Protein AF-A0A920VYE7-F1 (afdb_monomer_lite)

Structure (mmCIF, N/CA/C/O backbone):
data_AF-A0A920VYE7-F1
#
_entry.id   AF-A0A920VYE7-F1
#
loop_
_atom_site.group_PDB
_atom_site.id
_atom_site.type_symbol
_atom_site.label_atom_id
_atom_site.label_alt_id
_atom_site.label_comp_id
_atom_site.label_asym_id
_atom_site.label_entity_id
_atom_site.label_seq_id
_atom_site.pdbx_PDB_ins_code
_atom_site.Cartn_x
_atom_site.Cartn_y
_atom_site.Cartn_z
_atom_site.occupancy
_atom_site.B_iso_or_equiv
_atom_site.auth_seq_id
_atom_site.auth_comp_id
_atom_site.auth_asym_id
_atom_site.auth_atom_id
_atom_site.pdbx_PDB_model_num
ATOM 1 N N . MET A 1 1 ? -14.723 8.514 13.100 1.00 51.62 1 MET A N 1
ATOM 2 C CA . MET A 1 1 ? -13.746 8.702 12.011 1.00 51.62 1 MET A CA 1
ATOM 3 C C . MET A 1 1 ? -13.763 7.416 11.219 1.00 51.62 1 MET A C 1
ATOM 5 O O . MET A 1 1 ? -13.462 6.390 11.814 1.00 51.62 1 MET A O 1
ATOM 9 N N . THR A 1 2 ? -14.217 7.459 9.968 1.00 66.56 2 THR A N 1
ATOM 10 C CA . THR A 1 2 ? -14.152 6.322 9.039 1.00 66.56 2 THR A CA 1
ATOM 11 C C . THR A 1 2 ? -12.680 5.962 8.840 1.00 66.56 2 THR A C 1
ATOM 13 O O . THR A 1 2 ? -11.840 6.864 8.738 1.00 66.56 2 THR A O 1
ATOM 16 N N . ALA A 1 3 ? -12.342 4.677 8.909 1.00 73.81 3 ALA A N 1
ATOM 17 C CA . ALA A 1 3 ? -10.998 4.235 8.573 1.00 73.81 3 ALA A CA 1
ATOM 18 C C . ALA A 1 3 ? -10.776 4.438 7.060 1.00 73.81 3 ALA A C 1
ATOM 20 O O . ALA A 1 3 ? -11.742 4.419 6.305 1.00 73.81 3 ALA A O 1
ATOM 21 N N . PRO A 1 4 ? -9.541 4.697 6.609 1.00 77.62 4 PRO A N 1
ATOM 22 C CA . PRO A 1 4 ? -9.257 4.782 5.185 1.00 77.62 4 PRO A CA 1
ATOM 23 C C . PRO A 1 4 ? -9.254 3.386 4.551 1.00 77.62 4 PRO A C 1
ATOM 25 O O . PRO A 1 4 ? -8.821 2.424 5.190 1.00 77.62 4 PRO A O 1
ATOM 28 N N . GLU A 1 5 ? -9.661 3.302 3.288 1.00 81.81 5 GLU A N 1
ATOM 29 C CA . GLU A 1 5 ? -9.795 2.050 2.537 1.00 81.81 5 GLU A CA 1
ATOM 30 C C . GLU A 1 5 ? -8.546 1.770 1.686 1.00 81.81 5 GLU A C 1
ATOM 32 O O . GLU A 1 5 ? -7.899 2.675 1.134 1.00 81.81 5 GLU A O 1
ATOM 37 N N . VAL A 1 6 ? -8.205 0.488 1.548 1.00 84.00 6 VAL A N 1
ATOM 38 C CA . VAL A 1 6 ? -7.182 0.021 0.612 1.00 84.00 6 VAL A CA 1
ATOM 39 C C . VAL A 1 6 ? -7.764 -0.099 -0.794 1.00 84.00 6 VAL A C 1
ATOM 41 O O . VAL A 1 6 ? -8.389 -1.091 -1.140 1.00 84.00 6 VAL A O 1
ATOM 44 N N . ILE A 1 7 ? -7.458 0.857 -1.665 1.00 83.31 7 ILE A N 1
ATOM 45 C CA . ILE A 1 7 ? -7.959 0.837 -3.054 1.00 83.31 7 ILE A CA 1
ATOM 46 C C . ILE A 1 7 ? -7.016 0.162 -4.061 1.00 83.31 7 ILE A C 1
ATOM 48 O O . ILE A 1 7 ? -7.395 -0.118 -5.196 1.00 83.31 7 ILE A O 1
ATOM 52 N N . ALA A 1 8 ? -5.753 -0.058 -3.688 1.00 84.69 8 ALA A N 1
ATOM 53 C CA . ALA A 1 8 ? -4.763 -0.673 -4.568 1.00 84.69 8 ALA A CA 1
ATOM 54 C C . ALA A 1 8 ? -3.593 -1.269 -3.782 1.00 84.69 8 ALA A C 1
ATOM 56 O O . ALA A 1 8 ? -3.113 -0.676 -2.811 1.00 84.69 8 ALA A O 1
ATOM 57 N N . LYS A 1 9 ? -3.084 -2.409 -4.263 1.00 83.19 9 LYS A N 1
ATOM 58 C CA . LYS A 1 9 ? -1.899 -3.098 -3.737 1.00 83.19 9 LYS A CA 1
ATOM 59 C C . LYS A 1 9 ? -1.079 -3.666 -4.892 1.00 83.19 9 LYS A C 1
ATOM 61 O O . LYS A 1 9 ? -1.631 -4.080 -5.907 1.00 83.19 9 LYS A O 1
ATOM 66 N N . GLY A 1 10 ? 0.240 -3.718 -4.733 1.00 84.12 10 GLY A N 1
ATOM 67 C CA . GLY A 1 10 ? 1.123 -4.277 -5.752 1.00 84.12 10 GLY A CA 1
ATOM 68 C C . GLY A 1 10 ? 2.528 -4.565 -5.238 1.00 84.12 10 GLY A C 1
ATOM 69 O O . GLY A 1 10 ? 2.971 -3.971 -4.252 1.00 84.12 10 GLY A O 1
ATOM 70 N N . ALA A 1 11 ? 3.215 -5.466 -5.940 1.00 84.00 11 ALA A N 1
ATOM 71 C CA . ALA A 1 11 ? 4.613 -5.833 -5.729 1.00 84.00 11 ALA A CA 1
ATOM 72 C C . ALA A 1 11 ? 5.436 -5.595 -7.011 1.00 84.00 11 ALA A C 1
ATOM 74 O O . ALA A 1 11 ? 4.877 -5.365 -8.088 1.00 84.00 11 ALA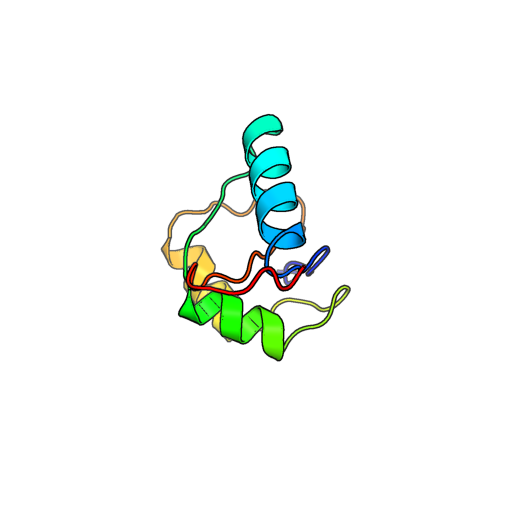 A O 1
ATOM 75 N N . ASP A 1 12 ? 6.762 -5.593 -6.882 1.00 83.19 12 ASP A N 1
ATOM 76 C CA . ASP A 1 12 ? 7.729 -5.562 -7.989 1.00 83.19 12 ASP A CA 1
ATOM 77 C C . ASP A 1 12 ? 7.445 -4.499 -9.064 1.00 83.19 12 ASP A C 1
ATOM 79 O O . ASP A 1 12 ? 7.402 -3.295 -8.780 1.00 83.19 12 ASP A O 1
ATOM 83 N N . HIS A 1 13 ? 7.257 -4.930 -10.314 1.00 85.38 13 HIS A N 1
ATOM 84 C CA . HIS A 1 13 ? 7.000 -4.051 -11.448 1.00 85.38 13 HIS A CA 1
ATOM 85 C C . HIS A 1 13 ? 5.689 -3.270 -11.287 1.00 85.38 13 HIS A C 1
ATOM 87 O O . HIS A 1 13 ? 5.637 -2.087 -11.628 1.00 85.38 13 HIS A O 1
ATOM 93 N N . LEU A 1 14 ? 4.648 -3.878 -10.706 1.00 84.12 14 LEU A N 1
ATOM 94 C CA . LEU A 1 14 ? 3.394 -3.177 -10.433 1.00 84.12 14 LEU A CA 1
ATOM 95 C C . LEU A 1 14 ? 3.614 -2.068 -9.396 1.00 84.12 14 LEU A C 1
ATOM 97 O O . LEU A 1 14 ? 3.231 -0.926 -9.637 1.00 84.12 14 LEU A O 1
ATOM 101 N N . ALA A 1 15 ? 4.326 -2.356 -8.301 1.00 83.44 15 ALA A N 1
ATOM 102 C CA . ALA A 1 15 ? 4.677 -1.344 -7.303 1.00 83.44 15 ALA A CA 1
ATOM 103 C C . ALA A 1 15 ? 5.523 -0.208 -7.905 1.00 83.44 15 ALA A C 1
ATOM 105 O O . ALA A 1 15 ? 5.322 0.963 -7.575 1.00 83.44 15 ALA A O 1
ATOM 106 N N . PHE A 1 16 ? 6.447 -0.527 -8.819 1.00 84.75 16 PHE A N 1
ATOM 107 C CA . PHE A 1 16 ? 7.219 0.477 -9.551 1.00 84.75 16 PHE A CA 1
ATOM 108 C C . PHE A 1 16 ? 6.319 1.386 -10.394 1.00 84.75 16 PHE A C 1
ATOM 110 O O . PHE A 1 16 ? 6.396 2.607 -10.256 1.00 84.75 16 PHE A O 1
ATOM 117 N N . ARG A 1 17 ? 5.423 0.807 -11.203 1.00 86.56 17 ARG A N 1
ATOM 118 C CA . ARG A 1 17 ? 4.465 1.557 -12.028 1.00 86.56 17 ARG A CA 1
ATOM 119 C C . ARG A 1 17 ? 3.554 2.442 -11.183 1.00 86.56 17 ARG A C 1
ATOM 121 O O . ARG A 1 17 ? 3.370 3.607 -11.522 1.00 86.56 17 ARG A O 1
ATOM 128 N N . MET A 1 18 ? 3.045 1.931 -10.063 1.00 83.69 18 MET A N 1
ATOM 129 C CA . MET A 1 18 ? 2.201 2.706 -9.153 1.00 83.69 18 MET A CA 1
ATOM 130 C C . MET A 1 18 ? 2.962 3.903 -8.561 1.00 83.69 18 MET A C 1
ATOM 132 O O . MET A 1 18 ? 2.410 4.998 -8.510 1.00 83.69 18 MET A O 1
ATOM 136 N N . ARG A 1 19 ? 4.237 3.740 -8.167 1.00 83.62 19 ARG A N 1
ATOM 137 C CA . ARG A 1 19 ? 5.070 4.862 -7.688 1.00 83.62 19 ARG A CA 1
ATOM 138 C C . ARG A 1 19 ? 5.291 5.924 -8.764 1.00 83.62 19 ARG A C 1
ATOM 140 O O . ARG A 1 19 ? 5.310 7.106 -8.439 1.00 83.62 19 ARG A O 1
ATOM 147 N N . THR A 1 20 ? 5.471 5.525 -10.021 1.00 87.00 20 THR A N 1
ATOM 148 C CA . THR A 1 20 ? 5.594 6.469 -11.142 1.00 87.00 20 THR A CA 1
ATOM 149 C C . THR A 1 20 ? 4.320 7.294 -11.295 1.00 87.00 20 THR A C 1
ATOM 151 O O . THR A 1 20 ? 4.385 8.517 -11.217 1.00 87.00 20 THR A O 1
ATOM 154 N N . VAL A 1 21 ? 3.160 6.633 -11.374 1.00 85.94 21 VAL A N 1
ATOM 155 C CA . VAL A 1 21 ? 1.853 7.305 -11.478 1.00 85.94 21 VAL A CA 1
ATOM 156 C C . VAL A 1 21 ? 1.594 8.214 -10.272 1.00 85.94 21 VAL A C 1
ATOM 158 O O . VAL A 1 21 ? 1.092 9.325 -10.427 1.00 85.94 21 VAL A O 1
ATOM 161 N N . ALA A 1 22 ? 1.964 7.779 -9.065 1.00 82.12 22 ALA A N 1
ATOM 162 C CA . ALA A 1 22 ? 1.828 8.582 -7.854 1.00 82.12 22 ALA A CA 1
ATOM 163 C C . ALA A 1 22 ? 2.638 9.883 -7.931 1.00 82.12 22 ALA A C 1
ATOM 165 O O . ALA A 1 22 ? 2.103 10.947 -7.629 1.00 82.12 22 ALA A O 1
ATOM 166 N N . ARG A 1 23 ? 3.890 9.825 -8.406 1.00 82.44 23 ARG A N 1
ATOM 167 C CA . ARG A 1 23 ? 4.721 11.024 -8.612 1.00 82.44 23 ARG A CA 1
ATOM 168 C C . ARG A 1 23 ? 4.130 11.959 -9.662 1.00 82.44 23 ARG A C 1
ATOM 170 O O . ARG A 1 23 ? 4.058 13.155 -9.413 1.00 82.44 23 ARG A O 1
ATOM 177 N N . GLU A 1 24 ? 3.674 11.421 -10.793 1.00 87.19 24 GLU A N 1
ATOM 178 C CA . GLU A 1 24 ? 3.048 12.203 -11.873 1.00 87.19 24 GLU A CA 1
ATOM 179 C C . GLU A 1 24 ? 1.794 12.954 -11.402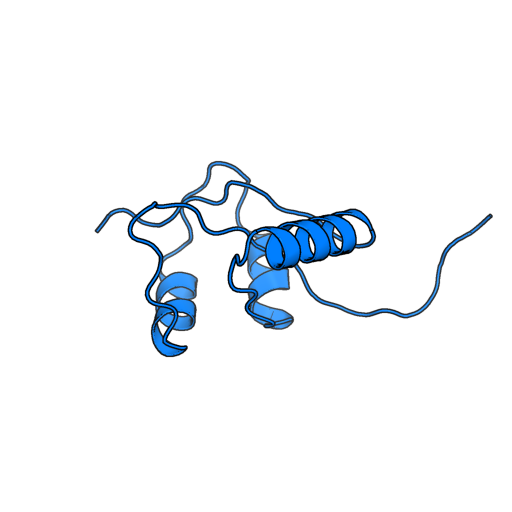 1.00 87.19 24 GLU A C 1
ATOM 181 O O . GLU A 1 24 ? 1.518 14.056 -11.867 1.00 87.19 24 GLU A O 1
ATOM 186 N N . ASN A 1 25 ? 1.063 12.384 -10.442 1.00 83.75 25 ASN A N 1
ATOM 187 C CA . ASN A 1 25 ? -0.175 12.950 -9.907 1.00 83.75 25 ASN A CA 1
ATOM 188 C C . ASN A 1 25 ? 0.012 13.682 -8.567 1.00 83.75 25 ASN A C 1
ATOM 190 O O . ASN A 1 25 ? -0.975 14.002 -7.910 1.00 83.75 25 ASN A O 1
ATOM 194 N N . ASN A 1 26 ? 1.253 13.951 -8.142 1.00 79.69 26 ASN A N 1
ATOM 195 C CA . ASN A 1 26 ? 1.568 14.586 -6.854 1.00 79.69 26 ASN A CA 1
ATOM 196 C C . ASN A 1 26 ? 0.954 13.865 -5.635 1.00 79.69 26 ASN A C 1
ATOM 198 O O . ASN A 1 26 ? 0.647 14.483 -4.615 1.00 79.69 26 ASN A O 1
ATOM 202 N N . VAL A 1 27 ? 0.785 12.545 -5.727 1.00 78.06 27 VAL A N 1
ATOM 203 C CA . VAL A 1 27 ? 0.342 11.706 -4.613 1.00 78.06 27 VAL A CA 1
ATOM 204 C C . VAL A 1 27 ? 1.540 11.462 -3.688 1.00 78.06 27 VAL A C 1
ATOM 206 O O . VAL A 1 27 ? 2.566 10.948 -4.147 1.00 78.06 27 VAL A O 1
ATOM 209 N N . PRO A 1 28 ? 1.441 11.790 -2.386 1.00 73.69 28 PRO A N 1
ATOM 210 C CA . PRO A 1 28 ? 2.512 11.535 -1.431 1.00 73.69 28 PRO A CA 1
ATOM 211 C C . PRO A 1 28 ? 2.872 10.047 -1.352 1.00 73.69 28 PRO A C 1
ATOM 213 O O . PRO A 1 28 ? 1.997 9.188 -1.249 1.00 73.69 28 PRO A O 1
ATOM 216 N N . ILE A 1 29 ? 4.171 9.740 -1.354 1.00 77.25 29 ILE A N 1
ATOM 217 C CA . ILE A 1 29 ? 4.682 8.373 -1.204 1.00 77.25 29 ILE A CA 1
ATOM 218 C C . ILE A 1 29 ? 5.374 8.262 0.152 1.00 77.25 29 ILE A C 1
ATOM 220 O O . ILE A 1 29 ? 6.346 8.967 0.417 1.00 77.25 29 ILE A O 1
ATOM 224 N N . LEU A 1 30 ? 4.889 7.350 0.996 1.00 77.31 30 LEU A N 1
ATOM 225 C CA . LEU A 1 30 ? 5.506 7.020 2.277 1.00 77.31 30 LEU A CA 1
ATOM 226 C C . LEU A 1 30 ? 6.312 5.723 2.156 1.00 77.31 30 LEU A C 1
ATOM 228 O O . LEU A 1 30 ? 5.746 4.648 1.968 1.00 77.31 30 LEU A O 1
ATOM 232 N N . GLU A 1 31 ? 7.631 5.808 2.308 1.00 76.06 31 GLU A N 1
ATOM 233 C CA . GLU A 1 31 ? 8.509 4.638 2.245 1.00 76.06 31 GLU A CA 1
ATOM 234 C C . GLU A 1 31 ? 8.734 4.028 3.639 1.00 76.06 31 GLU A C 1
ATOM 236 O O . GLU A 1 31 ? 9.480 4.548 4.477 1.00 76.06 31 GLU A O 1
ATOM 241 N N . ARG A 1 32 ? 8.043 2.911 3.903 1.00 80.12 32 ARG A N 1
ATOM 242 C CA . ARG A 1 32 ? 8.140 2.125 5.143 1.00 80.12 32 ARG A CA 1
ATOM 243 C C . ARG A 1 32 ? 8.115 0.625 4.813 1.00 80.12 32 ARG A C 1
ATOM 245 O O . ARG A 1 32 ? 7.030 0.049 4.764 1.00 80.12 32 ARG A O 1
ATOM 252 N N . PRO A 1 33 ? 9.285 0.001 4.574 1.00 79.38 33 PRO A N 1
ATOM 253 C CA . PRO A 1 33 ? 9.394 -1.402 4.166 1.00 79.38 33 PRO A CA 1
ATOM 254 C C . PRO A 1 33 ? 8.584 -2.371 5.027 1.00 79.38 33 PRO A C 1
ATOM 256 O O . PRO A 1 33 ? 7.784 -3.136 4.505 1.00 79.38 33 PRO A O 1
ATOM 259 N N . GLU A 1 34 ? 8.734 -2.285 6.347 1.00 82.25 34 GLU A N 1
ATOM 260 C CA . GLU A 1 34 ? 8.060 -3.177 7.298 1.00 82.25 34 GLU A CA 1
ATOM 261 C C . GLU A 1 34 ? 6.537 -2.994 7.281 1.00 82.25 34 GLU A C 1
ATOM 263 O O . GLU A 1 34 ? 5.809 -3.932 6.975 1.00 82.25 34 GLU A O 1
ATOM 268 N N . LEU A 1 35 ? 6.060 -1.760 7.490 1.00 80.88 35 LEU A N 1
ATOM 269 C CA . LEU A 1 35 ? 4.630 -1.425 7.494 1.00 80.88 35 LEU A CA 1
ATOM 270 C C . LEU A 1 35 ? 3.923 -1.898 6.225 1.00 80.88 35 LEU A C 1
ATOM 272 O O . LEU A 1 35 ? 2.823 -2.440 6.261 1.00 80.88 35 LEU A O 1
ATOM 276 N N . ALA A 1 36 ? 4.540 -1.660 5.080 1.00 81.56 36 ALA A N 1
ATOM 277 C CA . ALA A 1 36 ? 3.893 -1.962 3.828 1.00 81.56 36 ALA A CA 1
ATOM 278 C C . ALA A 1 36 ? 4.005 -3.438 3.431 1.00 81.56 36 ALA A C 1
ATOM 280 O O . ALA A 1 36 ? 3.113 -3.913 2.737 1.00 81.56 36 ALA A O 1
ATOM 281 N N . ARG A 1 37 ? 5.007 -4.185 3.919 1.00 84.44 37 ARG A N 1
ATOM 282 C CA . ARG A 1 37 ? 4.992 -5.658 3.875 1.00 84.44 37 ARG A CA 1
ATOM 283 C C . ARG A 1 37 ? 3.854 -6.217 4.724 1.00 84.44 37 ARG A C 1
ATOM 285 O O . ARG A 1 37 ? 3.104 -7.057 4.237 1.00 84.44 37 ARG A O 1
ATOM 292 N N . ASP A 1 38 ? 3.677 -5.698 5.937 1.00 84.94 38 ASP A N 1
ATOM 293 C CA . ASP A 1 38 ? 2.607 -6.132 6.837 1.00 84.94 38 ASP A CA 1
ATOM 294 C C . ASP A 1 38 ? 1.224 -5.849 6.245 1.00 84.94 38 ASP A C 1
ATOM 296 O O . ASP A 1 38 ? 0.369 -6.732 6.214 1.00 84.94 38 ASP A O 1
ATOM 300 N N . LEU A 1 39 ? 1.001 -4.642 5.723 1.00 83.31 39 LEU A N 1
ATOM 301 C CA . LEU A 1 39 ? -0.242 -4.285 5.034 1.00 83.31 39 LEU A CA 1
ATOM 302 C C . LEU A 1 39 ? -0.439 -5.098 3.757 1.00 83.31 39 LEU A C 1
ATOM 304 O O . LEU A 1 39 ? -1.554 -5.524 3.458 1.00 83.31 39 LEU A O 1
ATOM 308 N N . TYR A 1 40 ? 0.634 -5.356 3.007 1.00 84.69 40 TYR A N 1
ATOM 309 C CA . TYR A 1 40 ? 0.569 -6.202 1.822 1.00 84.69 40 TYR A CA 1
ATOM 310 C C . TYR A 1 40 ? 0.137 -7.635 2.157 1.00 84.69 40 TYR A C 1
ATOM 312 O O . TYR A 1 40 ? -0.643 -8.206 1.405 1.00 84.69 40 TYR A O 1
ATOM 320 N N . ALA A 1 41 ? 0.564 -8.176 3.296 1.00 85.38 41 ALA A N 1
ATOM 321 C CA . ALA A 1 41 ? 0.231 -9.537 3.703 1.00 85.38 41 ALA A CA 1
ATOM 322 C C . ALA A 1 41 ? -1.123 -9.687 4.427 1.00 85.38 41 ALA A C 1
ATOM 324 O O . ALA A 1 41 ? -1.669 -10.782 4.420 1.00 85.38 41 ALA A O 1
ATOM 325 N N . ASN A 1 42 ? -1.646 -8.638 5.080 1.00 86.12 42 ASN A N 1
ATOM 326 C CA . ASN A 1 42 ? -2.730 -8.790 6.072 1.00 86.12 42 ASN A CA 1
ATOM 327 C C . ASN A 1 42 ? -4.022 -7.988 5.811 1.00 86.12 42 ASN A C 1
ATOM 329 O O . ASN A 1 42 ? -4.891 -7.990 6.679 1.00 86.12 42 ASN A O 1
ATOM 333 N N . VAL A 1 43 ? -4.139 -7.241 4.712 1.00 85.06 43 VAL A N 1
ATOM 334 C CA . VAL A 1 43 ? -5.302 -6.362 4.444 1.00 85.06 43 VAL A CA 1
ATOM 335 C C . VAL A 1 43 ? -5.675 -6.456 2.975 1.00 85.06 43 VAL A C 1
ATOM 337 O O . VAL A 1 43 ? -4.799 -6.227 2.161 1.00 85.06 43 VAL A O 1
ATOM 340 N N . GLU A 1 44 ? -6.898 -6.758 2.575 1.00 86.25 44 GLU A N 1
ATOM 341 C CA . GLU A 1 44 ? -7.230 -6.878 1.149 1.00 86.25 44 GLU A CA 1
ATOM 342 C C . GLU A 1 44 ? -7.604 -5.536 0.505 1.00 86.25 44 GLU A C 1
ATOM 344 O O . GLU A 1 44 ? -7.737 -4.513 1.171 1.00 86.25 44 GLU A O 1
ATOM 349 N N . ILE A 1 45 ? -7.704 -5.509 -0.827 1.00 84.31 45 ILE A N 1
ATOM 350 C CA . ILE A 1 45 ? -8.298 -4.358 -1.526 1.00 84.31 45 ILE A CA 1
ATOM 351 C C . ILE A 1 45 ? -9.790 -4.315 -1.180 1.00 84.31 45 ILE A C 1
ATOM 353 O O . ILE A 1 45 ? -10.460 -5.342 -1.268 1.00 84.31 45 ILE A O 1
ATOM 357 N N . GLY A 1 46 ? -10.304 -3.140 -0.828 1.00 84.19 46 GLY A N 1
ATOM 358 C CA . GLY A 1 46 ? -11.666 -2.961 -0.326 1.00 84.19 46 GLY A CA 1
ATOM 359 C C . GLY A 1 46 ? -11.768 -2.970 1.199 1.00 84.19 46 GLY A C 1
ATOM 360 O O . GLY A 1 46 ? -12.798 -2.575 1.739 1.00 84.19 46 GLY A O 1
ATOM 361 N N . ASP A 1 47 ? -10.713 -3.401 1.897 1.00 86.50 47 ASP A N 1
ATOM 362 C CA . ASP A 1 47 ? -10.706 -3.419 3.354 1.00 86.50 47 ASP A CA 1
ATOM 363 C C . ASP A 1 47 ? -10.300 -2.059 3.929 1.00 86.50 47 ASP A C 1
ATOM 365 O O . ASP A 1 47 ? -9.392 -1.372 3.441 1.00 86.50 47 ASP A O 1
ATOM 369 N N . ASP A 1 48 ? -10.914 -1.733 5.061 1.00 84.88 48 ASP A N 1
ATOM 370 C CA . ASP A 1 48 ? -10.472 -0.660 5.939 1.00 84.88 48 ASP A CA 1
ATOM 371 C C . ASP A 1 48 ? -9.098 -0.973 6.543 1.00 84.88 48 ASP A C 1
ATOM 373 O O . ASP A 1 48 ? -8.809 -2.087 6.991 1.00 84.88 48 ASP A O 1
ATOM 377 N N . ILE A 1 49 ? -8.248 0.046 6.656 1.00 81.69 49 ILE A N 1
ATOM 378 C CA . ILE A 1 49 ? -6.941 -0.099 7.295 1.00 81.69 49 ILE A CA 1
ATOM 379 C C . ILE A 1 49 ? -7.115 -0.309 8.803 1.00 81.69 49 ILE A C 1
ATOM 381 O O . ILE A 1 49 ? -7.661 0.559 9.492 1.00 81.69 49 ILE A O 1
ATOM 385 N N . PRO A 1 50 ? -6.543 -1.385 9.373 1.00 83.12 50 PRO A N 1
ATOM 386 C CA . PRO A 1 50 ? -6.582 -1.612 10.810 1.00 83.12 50 PRO A CA 1
ATOM 387 C C . PRO A 1 50 ? -6.001 -0.442 11.620 1.00 83.12 50 PRO A C 1
ATOM 389 O O . PRO A 1 50 ? -4.932 0.090 11.306 1.00 83.12 50 PRO A O 1
ATOM 392 N N . GLU A 1 51 ? -6.642 -0.102 12.742 1.00 82.00 51 GLU A N 1
ATOM 393 C CA . GLU A 1 51 ? -6.299 1.063 13.579 1.00 82.00 51 GLU A CA 1
ATOM 394 C C . GLU A 1 51 ? -4.824 1.087 14.034 1.00 82.00 51 GLU A C 1
ATOM 396 O O . GLU A 1 51 ? -4.207 2.151 14.156 1.00 82.00 51 GLU A O 1
ATOM 401 N N . ARG A 1 52 ? -4.222 -0.098 14.224 1.00 81.06 52 ARG A N 1
ATOM 402 C CA . ARG A 1 52 ? -2.795 -0.264 14.556 1.00 81.06 52 ARG A CA 1
ATOM 403 C C . ARG A 1 52 ? -1.862 0.398 13.534 1.00 81.06 52 ARG A C 1
ATOM 405 O O . ARG A 1 52 ? -0.832 0.943 13.922 1.00 81.06 52 ARG A O 1
ATOM 412 N N . PHE A 1 53 ? -2.240 0.395 12.257 1.00 77.19 53 PHE A N 1
ATOM 413 C CA . PHE A 1 53 ? -1.466 0.990 11.171 1.00 77.19 53 PHE A CA 1
ATOM 414 C C . PHE A 1 53 ? -1.790 2.480 10.993 1.00 77.19 53 PHE A C 1
ATOM 416 O O . PHE A 1 53 ? -0.889 3.277 10.736 1.00 77.19 53 PHE A O 1
ATOM 423 N N . ILE A 1 54 ? -3.042 2.896 11.227 1.00 73.19 54 ILE A N 1
ATOM 424 C CA . ILE A 1 54 ? -3.460 4.309 11.158 1.00 73.19 54 ILE A CA 1
ATOM 425 C C . ILE A 1 54 ? -2.644 5.176 12.127 1.00 73.19 54 ILE A C 1
ATOM 427 O O . ILE A 1 54 ? -2.148 6.237 11.743 1.00 73.19 54 ILE A O 1
ATOM 431 N N . LYS A 1 55 ? -2.435 4.706 13.365 1.00 72.75 55 LYS A N 1
ATOM 432 C CA . LYS A 1 55 ? -1.633 5.427 14.373 1.00 72.75 55 LYS A CA 1
ATOM 433 C C . LYS A 1 55 ? -0.196 5.669 13.907 1.00 72.75 55 LYS A C 1
ATOM 435 O O . LYS A 1 55 ? 0.387 6.712 14.204 1.00 72.75 55 LYS A O 1
ATOM 440 N N . GLN A 1 56 ? 0.370 4.725 13.154 1.00 69.38 56 GLN A N 1
ATOM 441 C CA . GLN A 1 56 ? 1.701 4.874 12.572 1.00 69.38 56 GLN A CA 1
ATOM 442 C C . GLN A 1 56 ? 1.691 5.905 11.439 1.00 69.38 56 GLN A C 1
ATOM 444 O O . GLN A 1 56 ? 2.556 6.774 11.431 1.00 69.38 56 GLN A O 1
ATOM 449 N N . LEU A 1 57 ? 0.700 5.872 10.541 1.00 67.81 57 LEU A N 1
ATOM 450 C CA . LEU A 1 57 ? 0.571 6.829 9.431 1.00 67.81 57 LEU A CA 1
ATOM 451 C C . LEU A 1 57 ? 0.401 8.279 9.920 1.00 67.81 57 LEU A C 1
ATOM 453 O O . LEU A 1 57 ? 1.091 9.176 9.433 1.00 67.81 57 LEU A O 1
ATOM 457 N N . GLN A 1 58 ? -0.450 8.505 10.927 1.00 67.94 58 GLN A N 1
ATOM 458 C CA . GLN A 1 58 ? -0.734 9.838 11.482 1.00 67.94 58 GLN A CA 1
ATOM 459 C C . GLN A 1 58 ? 0.501 10.512 12.098 1.00 67.94 58 GLN A C 1
ATOM 461 O O . GLN A 1 58 ? 0.672 11.727 11.989 1.00 67.94 58 GLN A O 1
ATOM 466 N N . LYS A 1 59 ? 1.402 9.730 12.706 1.00 63.91 59 LYS A N 1
ATOM 467 C CA . LYS A 1 59 ? 2.622 10.243 13.349 1.00 63.91 59 LYS A CA 1
ATOM 468 C C . LYS A 1 59 ? 3.588 10.915 12.365 1.00 63.91 59 LYS A C 1
ATOM 470 O O . LYS A 1 59 ? 4.418 11.717 12.783 1.00 63.91 59 LYS A O 1
ATOM 475 N N . PHE A 1 60 ? 3.495 10.609 11.071 1.00 62.66 60 PHE A N 1
ATOM 476 C CA . PHE A 1 60 ? 4.435 11.100 10.059 1.00 62.66 60 PHE A CA 1
ATOM 477 C C . PHE A 1 60 ? 3.981 12.376 9.343 1.00 62.66 60 PHE A C 1
ATOM 479 O O . PHE A 1 60 ? 4.569 12.744 8.331 1.00 62.66 60 PHE A O 1
ATOM 486 N N . GLY A 1 61 ? 2.961 13.070 9.859 1.00 52.03 61 GLY A N 1
ATOM 487 C CA . GLY A 1 61 ? 2.555 14.373 9.323 1.00 52.03 61 GLY A CA 1
ATOM 488 C C . GLY A 1 61 ? 1.904 14.301 7.941 1.00 52.03 61 GLY A C 1
ATOM 489 O O . GLY A 1 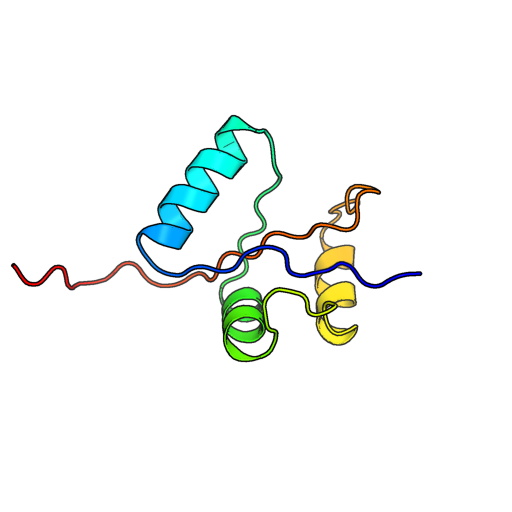61 ? 1.649 15.338 7.331 1.00 52.03 61 GLY A O 1
ATOM 490 N N . LEU A 1 62 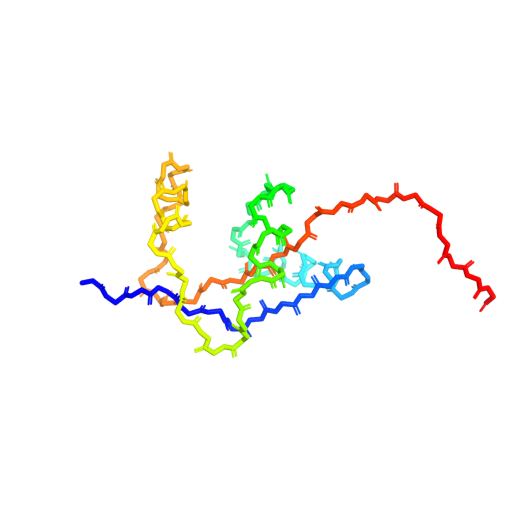? 1.580 13.095 7.461 1.00 58.03 62 LEU A N 1
ATOM 491 C CA . LEU A 1 62 ? 0.599 12.924 6.403 1.00 58.03 62 LEU A CA 1
ATOM 492 C C . LEU A 1 62 ? -0.739 13.362 6.986 1.00 58.03 62 LEU A C 1
ATOM 494 O O . LEU A 1 62 ? -1.425 12.608 7.675 1.00 58.03 62 LEU A O 1
ATOM 498 N N . ARG A 1 63 ? -1.100 14.616 6.717 1.00 52.19 63 ARG A N 1
ATOM 499 C CA . ARG A 1 63 ? -2.498 15.015 6.689 1.00 52.19 63 ARG A CA 1
ATOM 500 C C . ARG A 1 63 ? -3.118 14.146 5.613 1.00 52.19 63 ARG A C 1
ATOM 502 O O . ARG A 1 63 ? -2.955 14.434 4.429 1.00 52.19 63 ARG A O 1
ATOM 509 N N . LEU A 1 64 ? -3.705 13.029 6.046 1.00 52.94 64 LEU A N 1
ATOM 510 C CA . LEU A 1 64 ? -4.466 12.157 5.171 1.00 52.94 64 LEU A CA 1
ATOM 511 C C . LEU A 1 64 ? -5.381 13.080 4.366 1.00 52.94 64 LEU A C 1
ATOM 513 O O . LEU A 1 64 ? -6.032 13.945 4.976 1.00 52.94 64 LEU A O 1
ATOM 517 N N . PRO A 1 65 ? -5.340 13.019 3.025 1.00 48.66 65 PRO A N 1
ATOM 518 C CA . PRO A 1 65 ? -6.284 13.795 2.251 1.00 48.66 65 PRO A CA 1
ATOM 519 C C . PRO A 1 65 ? -7.688 13.444 2.772 1.00 48.66 65 PRO A C 1
ATOM 521 O O . PRO A 1 65 ? -7.919 12.307 3.180 1.00 48.66 65 PRO A O 1
ATOM 524 N N . PRO A 1 66 ? -8.614 14.413 2.845 1.00 45.81 66 PRO A N 1
ATOM 525 C CA . PRO A 1 66 ? -9.958 14.148 3.355 1.00 45.81 66 PRO A CA 1
ATOM 526 C C . PRO A 1 66 ? -10.682 13.055 2.55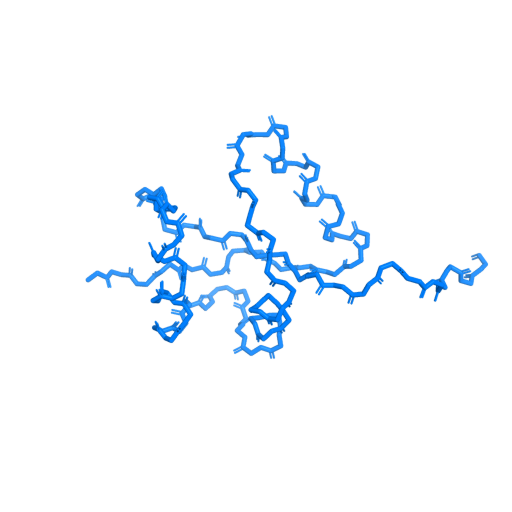2 1.00 45.81 66 PRO A C 1
ATOM 528 O O . PRO A 1 66 ? -11.613 12.451 3.067 1.00 45.81 66 PRO A O 1
ATOM 531 N N . SER A 1 67 ? -10.245 12.798 1.314 1.00 47.62 67 SER A N 1
ATOM 532 C CA . SER A 1 67 ? -10.632 11.640 0.514 1.00 47.62 67 SER A CA 1
ATOM 533 C C . SER A 1 67 ? -9.981 10.371 1.070 1.00 47.62 67 SER A C 1
ATOM 535 O O . SER A 1 67 ? -8.757 10.250 1.057 1.00 47.62 67 SER A O 1
ATOM 537 N N . GLU A 1 68 ? -10.823 9.448 1.523 1.00 49.84 68 GLU A N 1
ATOM 538 C CA . GLU A 1 68 ? -10.596 8.200 2.276 1.00 49.84 68 GLU A CA 1
ATOM 539 C C . GLU A 1 68 ? -9.651 7.157 1.628 1.00 49.84 68 GLU A C 1
ATOM 541 O O . GLU A 1 68 ? -9.578 6.017 2.076 1.00 49.84 68 GLU A O 1
ATOM 546 N N . GLU A 1 69 ? -8.883 7.528 0.605 1.00 51.62 69 GLU A N 1
ATOM 547 C CA . GLU A 1 69 ? -8.092 6.614 -0.214 1.00 51.62 69 GLU A CA 1
ATOM 548 C C . GLU A 1 69 ? -6.612 6.619 0.180 1.00 51.62 69 GLU A C 1
ATOM 550 O O . GLU A 1 69 ? -5.894 7.610 -0.004 1.00 51.62 69 GLU A O 1
ATOM 555 N N . ILE A 1 70 ? -6.109 5.477 0.653 1.00 53.50 70 ILE A N 1
ATOM 556 C CA . ILE A 1 70 ? -4.674 5.280 0.870 1.00 53.50 70 ILE A CA 1
ATOM 557 C C . ILE A 1 70 ? -4.176 4.173 -0.057 1.00 53.50 70 ILE A C 1
ATOM 559 O O . ILE A 1 70 ? -4.552 3.008 0.040 1.00 53.50 70 ILE A O 1
ATOM 563 N N . LYS A 1 71 ? -3.278 4.548 -0.972 1.00 54.78 71 LYS A N 1
ATOM 564 C CA . LYS A 1 71 ? -2.595 3.615 -1.876 1.00 54.78 71 LYS A CA 1
ATOM 565 C C . LYS A 1 71 ? -1.348 3.084 -1.180 1.00 54.78 71 LYS A C 1
ATOM 567 O O . LYS A 1 71 ? -0.446 3.862 -0.862 1.00 54.78 71 LYS A O 1
ATOM 572 N N . PHE A 1 72 ? -1.283 1.775 -0.958 1.00 59.31 72 PHE A N 1
ATOM 573 C CA . PHE A 1 72 ? -0.114 1.136 -0.360 1.00 59.31 72 PHE A CA 1
ATOM 574 C C . PHE A 1 72 ? 0.831 0.580 -1.417 1.00 59.31 72 PHE A C 1
ATOM 576 O O . PHE A 1 72 ? 0.426 0.051 -2.450 1.00 59.31 72 PHE A O 1
ATOM 583 N N . TYR A 1 73 ? 2.118 0.663 -1.107 1.00 57.59 73 TYR A N 1
ATOM 584 C CA . TYR A 1 73 ? 3.203 0.131 -1.919 1.00 57.59 73 TYR A CA 1
ATOM 585 C C . TYR A 1 73 ? 4.065 -0.688 -0.979 1.00 57.59 73 TYR A C 1
ATOM 587 O O . TYR A 1 73 ? 4.625 -0.088 -0.071 1.00 57.59 73 TYR A O 1
ATOM 595 N N . SER A 1 74 ? 4.191 -2.001 -1.169 1.00 44.38 74 SER A N 1
ATOM 596 C CA . SER A 1 74 ? 5.151 -2.812 -0.407 1.00 44.38 74 SER A CA 1
ATOM 597 C C . SER A 1 74 ? 6.589 -2.510 -0.858 1.00 44.38 74 SER A C 1
ATOM 599 O O . SER A 1 74 ? 6.873 -2.604 -2.056 1.00 44.38 74 SER A O 1
ATOM 601 N N . PRO A 1 75 ? 7.525 -2.140 0.039 1.00 56.03 75 PRO A N 1
ATOM 602 C CA . PRO A 1 75 ? 8.948 -2.174 -0.246 1.00 56.03 75 PRO A CA 1
ATOM 603 C C . PRO A 1 75 ? 9.585 -3.465 0.283 1.00 56.03 75 PRO A C 1
ATOM 605 O O . PRO A 1 75 ? 9.508 -3.771 1.473 1.00 56.03 75 PRO A O 1
ATOM 608 N N . ALA A 1 76 ? 10.303 -4.155 -0.611 1.00 45.19 76 ALA A N 1
ATOM 609 C CA . ALA A 1 76 ? 11.748 -4.462 -0.536 1.00 45.19 76 ALA A CA 1
ATOM 610 C C . ALA A 1 76 ? 12.092 -5.922 -0.906 1.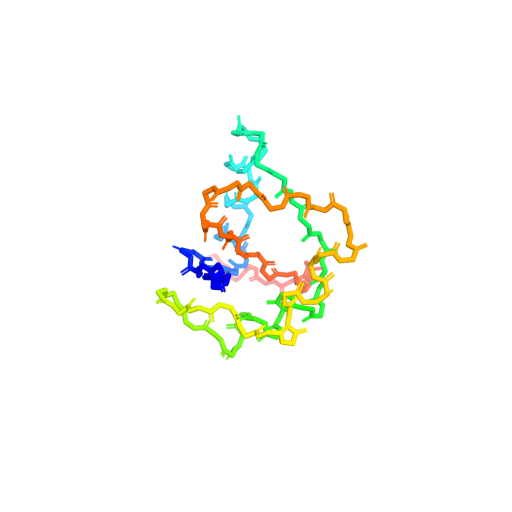00 45.19 76 ALA A C 1
ATOM 612 O O . ALA A 1 76 ? 11.303 -6.795 -0.549 1.00 45.19 76 ALA A O 1
ATOM 613 N N . PRO A 1 77 ? 13.303 -6.241 -1.427 1.00 42.72 77 PRO A N 1
ATOM 614 C CA . PRO A 1 77 ? 14.358 -5.394 -1.999 1.00 42.72 77 PRO A CA 1
ATOM 615 C C . PRO A 1 77 ? 14.457 -5.540 -3.535 1.00 42.72 77 PRO A C 1
ATOM 617 O O . PRO A 1 77 ? 14.009 -6.520 -4.115 1.00 42.72 77 PRO A O 1
ATOM 620 N N . LEU A 1 78 ? 15.142 -4.607 -4.202 1.00 51.78 78 LEU A N 1
ATOM 621 C CA . LEU A 1 78 ? 15.816 -4.942 -5.459 1.00 51.78 78 LEU A CA 1
ATOM 622 C C . LEU A 1 78 ? 16.983 -5.875 -5.110 1.00 51.78 78 LEU A C 1
ATOM 624 O O . LEU A 1 78 ? 17.945 -5.398 -4.511 1.00 51.78 78 LEU A O 1
ATOM 628 N N . LYS A 1 79 ? 16.904 -7.165 -5.458 1.00 46.31 79 LYS A N 1
ATOM 629 C CA . LYS A 1 79 ? 18.054 -8.011 -5.827 1.00 46.31 79 LYS A CA 1
ATOM 630 C C . LYS A 1 79 ? 17.564 -9.323 -6.461 1.00 46.31 79 LYS A C 1
ATOM 632 O O . LYS A 1 79 ? 16.992 -10.150 -5.769 1.00 46.31 79 LYS A O 1
ATOM 637 N N . THR A 1 80 ? 17.843 -9.403 -7.769 1.00 55.34 80 THR A N 1
ATOM 638 C CA . THR A 1 80 ? 17.896 -10.570 -8.676 1.00 55.34 80 THR A CA 1
ATOM 639 C C . THR A 1 80 ? 16.630 -11.416 -8.808 1.00 55.34 80 THR A C 1
ATOM 641 O O . THR A 1 80 ? 16.318 -12.179 -7.908 1.00 55.34 80 THR A O 1
ATOM 644 N N . ASP A 1 81 ? 15.923 -11.267 -9.938 1.00 41.00 81 ASP A N 1
ATOM 645 C CA . ASP A 1 81 ? 15.594 -12.360 -10.880 1.00 41.00 81 ASP A CA 1
ATOM 646 C C . ASP A 1 81 ? 14.527 -11.894 -11.890 1.00 41.00 81 ASP A C 1
ATOM 648 O O . ASP A 1 81 ? 13.325 -12.050 -11.697 1.00 41.00 81 ASP A O 1
ATOM 652 N N . PHE A 1 82 ? 14.985 -11.319 -13.006 1.00 36.19 82 PHE A N 1
ATOM 653 C CA . PHE A 1 82 ? 14.350 -11.615 -14.289 1.00 36.19 82 PHE A CA 1
ATOM 654 C C . PHE A 1 82 ? 14.983 -12.928 -14.770 1.00 36.19 82 PHE A C 1
ATOM 656 O O . PHE A 1 82 ? 16.160 -12.900 -15.141 1.00 36.19 82 PHE A O 1
ATOM 663 N N . PRO A 1 83 ? 14.279 -14.070 -14.769 1.00 40.44 83 PRO A N 1
ATOM 664 C CA . PRO A 1 83 ? 14.650 -15.168 -15.637 1.00 40.44 83 PRO A CA 1
ATOM 665 C C . PRO A 1 83 ? 14.002 -14.931 -17.007 1.00 40.44 83 PRO A C 1
ATOM 667 O O . PRO A 1 83 ? 12.779 -14.950 -17.103 1.00 40.44 83 PRO A O 1
ATOM 670 N N . GLY A 1 84 ? 14.839 -14.739 -18.034 1.00 41.75 84 GLY A N 1
ATOM 671 C CA . GLY A 1 84 ? 14.498 -14.953 -19.452 1.00 41.75 84 GLY A CA 1
ATOM 672 C C . GLY A 1 84 ? 13.558 -13.944 -20.093 1.00 41.75 84 GLY A C 1
ATOM 673 O O . GLY A 1 84 ? 12.332 -14.139 -19.983 1.00 41.75 84 GLY A O 1
#

Radius of gyration: 13.31 Å; chains: 1; bounding box: 32×30×34 Å

Sequence (84 aa):
MTAPEVIAKGADHLAFRMRTVARENNVPILERPELARDLYANVEIGDDIPERFIKQLQKFGLRLPPSEEIKFYSPAPLKTDFPG

Secondary structure (DSSP, 8-state):
-PPPEE-----HHHHHHHHHHHHHTT------HHHHHHHHHH--TTPBPPHHHHHHHHTTT----SS-EE--------------

Foldseek 3Di:
DFFFFAQDEDDDPVLVVVVVVCVVVVNDDDDDQVLLVCCNVPADHGGGDDPVSVVVVVVVPPPPPPHRYDYGHHDDDPDDDDDD

pLDDT: mean 71.33, std 15.44, range [36.19, 87.19]